Protein AF-A0A976A7B1-F1 (afdb_monomer)

pLDDT: mean 80.65, std 22.89, range [37.94, 98.81]

Nearest PDB structures (foldseek):
  6z89-assembly1_E-2  TM=5.938E-01  e=6.679E-02  Homo sapiens
  2r15-assembly1_B  TM=2.137E-01  e=7.324E+00  Homo sapiens

Organism: NCBI:txid164546

Solvent-accessible surface area (backbone atoms only — not comparable to full-atom values): 7568 Å² total; per-residue (Å²): 121,43,79,50,76,49,75,48,67,30,26,39,68,88,74,64,48,81,33,60,34,44,41,37,39,39,28,81,66,90,75,61,66,68,56,54,56,53,54,51,68,65,46,60,55,47,54,74,66,57,47,48,51,55,52,36,74,74,69,46,44,36,31,42,38,34,38,62,58,96,94,41,81,47,77,50,77,43,73,65,82,62,68,68,62,54,54,52,57,52,51,52,51,53,53,50,50,54,38,59,75,68,73,48,60,69,61,79,58,82,77,91,76,72,101,65,86,77,79,61,80,50,85,60,129

Foldseek 3Di:
DDKDWDWDWEAALVPRDIKIKIKIFDDPDDDDVVVVVVLRVVRYNDDQVVSVVSVCVVRPHWMWMWIADPNDIDIDIDPDPDPVVVVVVVVVVVVVVVCVVVVWDWDFDFDDDDDDGDTDTDTDD

Structure (mmCIF, N/CA/C/O backbone):
data_AF-A0A976A7B1-F1
#
_entry.id   AF-A0A976A7B1-F1
#
loop_
_atom_site.group_PDB
_atom_site.id
_atom_site.type_symbol
_atom_site.label_atom_id
_atom_site.label_alt_id
_atom_site.label_comp_id
_atom_site.label_asym_id
_atom_site.label_entity_id
_atom_site.label_seq_id
_atom_site.pdbx_PDB_ins_code
_atom_site.Cartn_x
_atom_site.Cartn_y
_atom_site.Cartn_z
_atom_site.occupancy
_atom_site.B_iso_or_equiv
_atom_site.auth_seq_id
_atom_site.auth_comp_id
_atom_site.auth_asym_id
_atom_site.auth_atom_id
_atom_site.pdbx_PDB_model_num
ATOM 1 N N . MET A 1 1 ? -4.028 -0.948 19.116 1.00 93.50 1 MET A N 1
ATOM 2 C CA . MET A 1 1 ? -3.803 -0.527 17.719 1.00 93.50 1 MET A CA 1
ATOM 3 C C . MET A 1 1 ? -2.442 -1.049 17.311 1.00 93.50 1 MET A C 1
ATOM 5 O O . MET A 1 1 ? -1.467 -0.686 17.955 1.00 93.50 1 MET A O 1
ATOM 9 N N . ASN A 1 2 ? -2.393 -1.906 16.301 1.00 98.25 2 ASN A N 1
ATOM 10 C CA . ASN A 1 2 ? -1.171 -2.441 15.712 1.00 98.25 2 ASN A CA 1
ATOM 11 C C . ASN A 1 2 ? -0.777 -1.575 14.516 1.00 98.25 2 ASN A C 1
ATOM 13 O O . ASN A 1 2 ? -1.655 -1.076 13.809 1.00 98.25 2 ASN A O 1
ATOM 17 N N . ILE A 1 3 ? 0.526 -1.395 14.298 1.00 98.62 3 ILE A N 1
ATOM 18 C CA . ILE A 1 3 ? 1.055 -0.628 13.169 1.00 98.62 3 ILE A CA 1
ATOM 19 C C . ILE A 1 3 ? 2.115 -1.467 12.466 1.00 98.62 3 ILE A C 1
ATOM 21 O O . ILE A 1 3 ? 3.132 -1.813 13.065 1.00 98.62 3 ILE A O 1
ATOM 25 N N . TYR A 1 4 ? 1.875 -1.759 11.195 1.00 98.75 4 TYR A N 1
ATOM 26 C CA . TYR A 1 4 ? 2.778 -2.513 10.335 1.00 98.75 4 TYR A CA 1
ATOM 27 C C . TYR A 1 4 ? 3.376 -1.577 9.293 1.00 98.75 4 TYR A C 1
ATOM 29 O O . TYR A 1 4 ? 2.651 -0.770 8.709 1.00 98.75 4 TYR A O 1
ATOM 37 N N . ARG A 1 5 ? 4.688 -1.682 9.063 1.00 98.69 5 ARG A N 1
ATOM 38 C CA . ARG A 1 5 ? 5.404 -0.901 8.049 1.00 98.69 5 ARG A CA 1
ATOM 39 C C . ARG A 1 5 ? 6.277 -1.808 7.207 1.00 98.69 5 ARG A C 1
ATOM 41 O O . ARG A 1 5 ? 7.037 -2.598 7.759 1.00 98.69 5 ARG A O 1
ATOM 48 N N . GLN A 1 6 ? 6.174 -1.669 5.893 1.00 98.19 6 GLN A N 1
ATOM 49 C CA . GLN A 1 6 ? 6.951 -2.452 4.940 1.00 98.19 6 GLN A CA 1
ATOM 50 C C . GLN A 1 6 ? 7.341 -1.576 3.754 1.00 98.19 6 GLN A C 1
ATOM 52 O O . GLN A 1 6 ? 6.514 -0.832 3.228 1.00 98.19 6 GLN A O 1
ATOM 57 N N . GLN A 1 7 ? 8.588 -1.711 3.307 1.00 98.44 7 GLN A N 1
ATOM 58 C CA . GLN A 1 7 ? 9.005 -1.224 1.997 1.00 98.44 7 GLN A CA 1
ATOM 59 C C . GLN A 1 7 ? 9.041 -2.376 1.002 1.00 98.44 7 GLN A C 1
ATOM 61 O O . GLN A 1 7 ? 9.504 -3.469 1.332 1.00 98.44 7 GLN A O 1
ATOM 66 N N . PHE A 1 8 ? 8.560 -2.149 -0.211 1.00 98.12 8 PHE A N 1
ATOM 67 C CA . PHE A 1 8 ? 8.618 -3.148 -1.273 1.00 98.12 8 PHE A CA 1
ATOM 68 C C . PHE A 1 8 ? 8.827 -2.483 -2.629 1.00 98.12 8 PHE A C 1
ATOM 70 O O . PHE A 1 8 ? 8.640 -1.277 -2.778 1.00 98.12 8 PHE A O 1
ATOM 77 N N . VAL A 1 9 ? 9.260 -3.281 -3.601 1.00 97.19 9 VAL A N 1
ATOM 78 C CA . VAL A 1 9 ? 9.476 -2.836 -4.977 1.00 97.19 9 VAL A CA 1
ATOM 79 C C . VAL A 1 9 ? 8.370 -3.410 -5.847 1.00 97.19 9 VAL A C 1
ATOM 81 O O . VAL A 1 9 ? 8.039 -4.588 -5.724 1.00 97.19 9 VAL A O 1
ATOM 84 N N . SER A 1 10 ? 7.835 -2.577 -6.729 1.00 96.69 10 SER A N 1
ATOM 85 C CA . SER A 1 10 ? 7.006 -2.987 -7.862 1.00 96.69 10 SER A CA 1
ATOM 86 C C . SER A 1 10 ? 7.530 -2.311 -9.133 1.00 96.69 10 SER A C 1
ATOM 88 O O . SER A 1 10 ? 8.418 -1.458 -9.051 1.00 96.69 10 SER A O 1
ATOM 90 N N . HIS A 1 11 ? 7.013 -2.681 -10.300 1.00 96.19 11 HIS A N 1
ATOM 91 C CA . HIS A 1 11 ? 7.352 -2.035 -11.564 1.00 96.19 11 HIS A CA 1
ATOM 92 C C . HIS A 1 11 ? 6.190 -1.168 -12.025 1.00 96.19 11 HIS A C 1
ATOM 94 O O . HIS A 1 11 ? 5.024 -1.536 -11.904 1.00 96.19 11 HIS A O 1
ATOM 100 N N . CYS A 1 12 ? 6.519 -0.016 -12.597 1.00 96.19 12 CYS A N 1
ATOM 101 C CA . CYS A 1 12 ? 5.540 0.804 -13.282 1.00 96.19 12 CYS A CA 1
ATOM 102 C C . CYS A 1 12 ? 4.994 0.049 -14.509 1.00 96.19 12 CYS A C 1
ATOM 104 O O . CYS A 1 12 ? 5.784 -0.256 -15.410 1.00 96.19 12 CYS A O 1
ATOM 106 N N . PRO A 1 13 ? 3.670 -0.158 -14.634 1.00 95.44 13 PRO A N 1
ATOM 107 C CA . PRO A 1 13 ? 3.086 -0.830 -15.799 1.00 95.44 13 PRO A CA 1
ATOM 108 C C . PRO A 1 13 ? 3.389 -0.121 -17.129 1.00 95.44 13 PRO A C 1
ATOM 110 O O . PRO A 1 13 ? 3.412 -0.744 -18.185 1.00 95.44 13 PRO A O 1
ATOM 113 N N . ASN A 1 14 ? 3.628 1.195 -17.090 1.00 96.06 14 ASN A N 1
ATOM 114 C CA . ASN A 1 14 ? 3.814 2.013 -18.288 1.00 96.06 14 ASN A CA 1
ATOM 115 C C . ASN A 1 14 ? 5.241 1.965 -18.861 1.00 96.06 14 ASN A C 1
ATOM 117 O O . ASN A 1 14 ? 5.434 2.216 -20.047 1.00 96.06 14 ASN A O 1
ATOM 121 N N . ASN A 1 15 ? 6.262 1.710 -18.037 1.00 95.19 15 ASN A N 1
ATOM 122 C CA . ASN A 1 15 ? 7.660 1.781 -18.487 1.00 95.19 15 ASN A CA 1
ATOM 123 C C . ASN A 1 15 ? 8.602 0.736 -17.869 1.00 95.19 15 ASN A C 1
ATOM 125 O O . ASN A 1 15 ? 9.794 0.751 -18.172 1.00 95.19 15 ASN A O 1
ATOM 129 N N . GLY A 1 16 ? 8.100 -0.140 -16.997 1.00 94.56 16 GLY A N 1
ATOM 130 C CA . GLY A 1 16 ? 8.872 -1.203 -16.354 1.00 94.56 16 GLY A CA 1
ATOM 131 C C . GLY A 1 16 ? 9.902 -0.733 -15.322 1.00 94.56 16 GLY A C 1
ATOM 132 O O . GLY A 1 16 ? 10.634 -1.558 -14.783 1.00 94.56 16 GLY A O 1
ATOM 133 N N . LEU A 1 17 ? 9.997 0.567 -15.021 1.00 96.06 17 LEU A N 1
ATOM 134 C CA . LEU A 1 17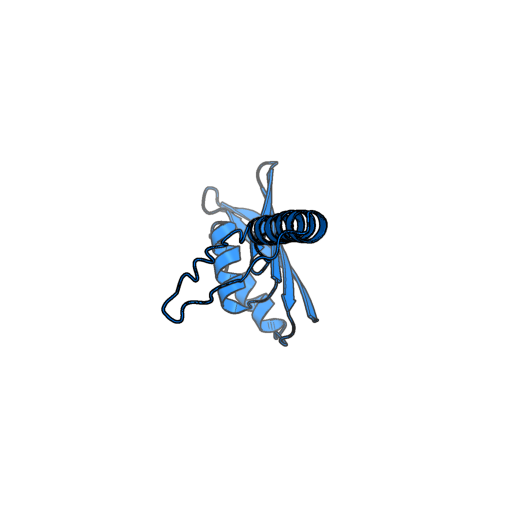 ? 10.931 1.065 -14.012 1.00 96.06 17 LEU A CA 1
ATOM 135 C C . LEU A 1 17 ? 10.487 0.655 -12.610 1.00 96.06 17 LEU A C 1
ATOM 137 O O . LEU A 1 17 ? 9.296 0.654 -12.296 1.00 96.06 17 LEU A O 1
ATOM 141 N N . HIS A 1 18 ? 11.462 0.382 -11.746 1.00 96.44 18 HIS A N 1
ATOM 142 C CA . HIS A 1 18 ? 11.204 0.085 -10.342 1.00 96.44 18 HIS A CA 1
ATOM 143 C C . HIS A 1 18 ? 10.623 1.302 -9.618 1.00 96.44 18 HIS A C 1
ATOM 145 O O . HIS A 1 18 ? 11.118 2.424 -9.745 1.00 96.44 18 HIS A O 1
ATOM 151 N N . ILE A 1 19 ? 9.618 1.046 -8.790 1.00 97.62 19 ILE A N 1
ATOM 152 C CA . ILE A 1 19 ? 9.034 1.991 -7.848 1.00 97.62 19 ILE A CA 1
ATOM 153 C C . ILE A 1 19 ? 9.204 1.402 -6.450 1.00 97.62 19 ILE A C 1
ATOM 155 O O . ILE A 1 19 ? 8.811 0.263 -6.190 1.00 97.62 19 ILE A O 1
ATOM 159 N N . ILE A 1 20 ? 9.797 2.183 -5.547 1.00 98.00 20 ILE A N 1
ATOM 160 C CA . ILE A 1 20 ? 9.901 1.826 -4.131 1.00 98.00 20 ILE A CA 1
ATOM 161 C C . ILE A 1 20 ? 8.665 2.367 -3.422 1.00 98.00 20 ILE A C 1
ATOM 163 O O . ILE A 1 20 ? 8.441 3.578 -3.373 1.00 98.00 20 ILE A O 1
ATOM 167 N N . TYR A 1 21 ? 7.888 1.457 -2.853 1.00 98.62 21 TYR A N 1
ATOM 168 C CA . TYR A 1 21 ? 6.701 1.766 -2.077 1.00 98.62 21 TYR A CA 1
ATOM 169 C C . TYR A 1 21 ? 6.991 1.713 -0.580 1.00 98.62 21 TYR A C 1
ATOM 171 O O . TYR A 1 21 ? 7.750 0.867 -0.107 1.00 98.62 21 TYR A O 1
ATOM 179 N N . SER A 1 22 ? 6.329 2.589 0.173 1.00 98.75 22 SER A N 1
ATOM 180 C CA . SER A 1 22 ? 6.231 2.538 1.631 1.00 98.75 22 SER A CA 1
ATOM 181 C C . SER A 1 22 ? 4.774 2.305 2.019 1.00 98.75 22 SER A C 1
ATOM 183 O O . SER A 1 22 ? 3.915 3.152 1.763 1.00 98.75 22 SER A O 1
ATOM 185 N N . LEU A 1 23 ? 4.502 1.144 2.610 1.00 98.81 23 LEU A N 1
ATOM 186 C CA . LEU A 1 23 ? 3.191 0.737 3.102 1.00 98.81 23 LEU A CA 1
ATOM 187 C C . LEU A 1 23 ? 3.134 0.904 4.618 1.00 98.81 23 LEU A C 1
ATOM 189 O O . LEU A 1 23 ? 3.990 0.387 5.337 1.00 98.81 23 LEU A O 1
ATOM 193 N N . GLU A 1 24 ? 2.083 1.558 5.100 1.00 98.81 24 GLU A N 1
ATOM 194 C CA . GLU A 1 24 ? 1.696 1.567 6.506 1.00 98.81 24 GLU A CA 1
ATOM 195 C C . GLU A 1 24 ? 0.261 1.057 6.655 1.00 98.81 24 GLU A C 1
ATOM 197 O O . GLU A 1 24 ? -0.646 1.552 5.987 1.00 98.81 24 GLU A O 1
ATOM 202 N N . ILE A 1 25 ? 0.051 0.097 7.558 1.00 98.75 25 ILE A N 1
ATOM 203 C CA . ILE A 1 25 ? -1.276 -0.412 7.925 1.00 98.75 25 ILE A CA 1
ATOM 204 C C . ILE A 1 25 ? -1.463 -0.236 9.428 1.00 98.75 25 ILE A C 1
ATOM 206 O O . ILE A 1 25 ? -0.662 -0.729 10.224 1.00 98.75 25 ILE A O 1
ATOM 210 N N . GLN A 1 26 ? -2.545 0.432 9.818 1.00 98.56 26 GLN A N 1
ATOM 211 C CA . GLN A 1 26 ? -2.973 0.570 11.204 1.00 98.56 26 GLN A CA 1
ATOM 212 C C . GLN A 1 26 ? -4.299 -0.162 11.411 1.00 98.56 26 GLN A C 1
ATOM 214 O O . GLN A 1 26 ? -5.307 0.162 10.781 1.00 98.56 26 GLN A O 1
ATOM 219 N N . THR A 1 27 ? -4.321 -1.140 12.310 1.00 98.06 27 THR A N 1
ATOM 220 C CA . THR A 1 27 ? -5.516 -1.958 12.561 1.00 98.06 27 THR A CA 1
ATOM 221 C C . THR A 1 27 ? -5.567 -2.469 14.001 1.00 98.06 27 THR A C 1
ATOM 223 O O . THR A 1 27 ? -4.555 -2.530 14.696 1.00 98.06 27 THR A O 1
ATOM 226 N N . VAL A 1 28 ? -6.756 -2.827 14.486 1.00 97.56 28 VAL A N 1
ATOM 227 C CA . VAL A 1 28 ? -6.919 -3.543 15.766 1.00 97.56 28 VAL A CA 1
ATOM 228 C C . VAL A 1 28 ? -6.737 -5.054 15.612 1.00 97.56 28 VAL A C 1
ATOM 230 O O . VAL A 1 28 ? -6.457 -5.730 16.597 1.00 97.56 28 VAL A O 1
ATOM 233 N N . ALA A 1 29 ? -6.869 -5.573 14.389 1.00 97.50 29 ALA A N 1
ATOM 234 C CA . ALA A 1 29 ? -6.644 -6.977 14.089 1.00 97.50 29 ALA A CA 1
ATOM 235 C C . ALA A 1 29 ? -5.146 -7.313 14.103 1.00 97.50 29 ALA A C 1
ATOM 237 O O . ALA A 1 29 ? -4.286 -6.457 13.873 1.00 97.50 29 ALA A O 1
ATOM 238 N N . VAL A 1 30 ? -4.830 -8.577 14.366 1.00 98.31 30 VAL A N 1
ATOM 239 C CA . VAL A 1 30 ? -3.479 -9.104 14.167 1.00 98.31 30 VAL A CA 1
ATOM 240 C C . VAL A 1 30 ? -3.350 -9.535 12.710 1.00 98.31 30 VAL A C 1
ATOM 242 O O . VAL A 1 30 ? -4.167 -10.308 12.218 1.00 98.31 30 VAL A O 1
ATOM 245 N N . ILE A 1 31 ? -2.317 -9.042 12.032 1.00 98.25 31 ILE A N 1
ATOM 246 C CA . ILE A 1 31 ? -1.916 -9.484 10.696 1.00 98.25 31 ILE A CA 1
ATOM 247 C C . ILE A 1 31 ? -0.577 -10.214 10.831 1.00 98.25 31 ILE A C 1
ATOM 249 O O . ILE A 1 31 ? 0.352 -9.700 11.457 1.00 98.25 31 ILE A O 1
ATOM 253 N N . HIS A 1 32 ? -0.474 -11.405 10.241 1.00 98.12 32 HIS A N 1
ATOM 254 C CA . HIS A 1 32 ? 0.797 -12.121 10.133 1.00 98.12 32 HIS A CA 1
ATOM 255 C C . HIS A 1 32 ? 1.741 -11.367 9.195 1.00 98.12 32 HIS A C 1
ATOM 257 O O . HIS A 1 32 ? 1.373 -11.038 8.064 1.00 98.12 32 HIS A O 1
ATOM 263 N N . VAL A 1 33 ? 2.963 -11.092 9.652 1.00 97.88 33 VAL A N 1
ATOM 264 C CA . VAL A 1 33 ? 3.938 -10.304 8.881 1.00 97.88 33 VAL A CA 1
ATOM 265 C C . VAL A 1 33 ? 4.295 -10.992 7.564 1.00 97.88 33 VAL A C 1
ATOM 267 O O . VAL A 1 33 ? 4.456 -10.334 6.538 1.00 97.88 33 VAL A O 1
ATOM 270 N N . GLU A 1 34 ? 4.300 -12.323 7.552 1.00 98.44 34 GLU A N 1
ATOM 271 C CA . GLU A 1 34 ? 4.534 -13.156 6.376 1.00 98.44 34 GLU A CA 1
ATOM 272 C C . GLU A 1 34 ? 3.458 -12.939 5.306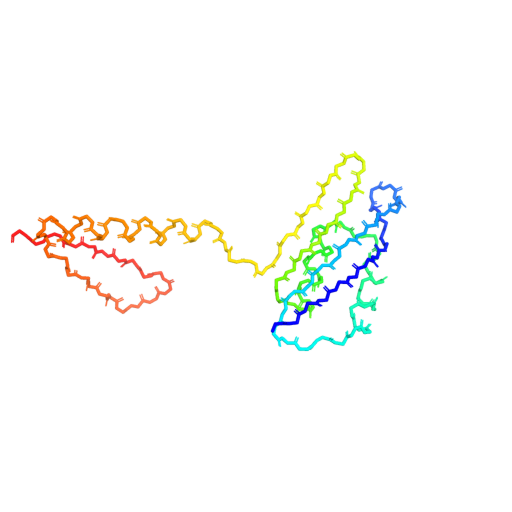 1.00 98.44 34 GLU A C 1
ATOM 274 O O . GLU A 1 34 ? 3.765 -12.960 4.113 1.00 98.44 34 GLU A O 1
ATOM 279 N N . HIS A 1 35 ? 2.208 -12.675 5.706 1.00 98.44 35 HIS A N 1
ATOM 280 C CA . HIS A 1 35 ? 1.130 -12.372 4.765 1.00 98.44 35 HIS A CA 1
ATOM 281 C C . HIS A 1 35 ? 1.331 -11.001 4.111 1.00 98.44 35 HIS A C 1
ATOM 283 O O . HIS A 1 35 ? 1.113 -10.878 2.909 1.00 98.44 35 HIS A O 1
ATOM 289 N N . ILE A 1 36 ? 1.803 -9.996 4.858 1.00 98.31 36 ILE A N 1
ATOM 290 C CA . ILE A 1 36 ? 2.120 -8.661 4.314 1.00 98.31 36 ILE A CA 1
ATOM 291 C C . ILE A 1 36 ? 3.271 -8.764 3.311 1.00 98.31 36 ILE A C 1
ATOM 293 O O . ILE A 1 36 ? 3.175 -8.262 2.189 1.00 98.31 36 ILE A O 1
ATOM 297 N N . VAL A 1 37 ? 4.345 -9.465 3.682 1.00 98.25 37 VAL A N 1
ATOM 298 C CA . VAL A 1 37 ? 5.506 -9.678 2.805 1.00 98.25 37 VAL A CA 1
ATOM 299 C C . VAL A 1 37 ? 5.105 -10.447 1.546 1.00 98.25 37 VAL A C 1
ATOM 301 O O . VAL A 1 37 ? 5.516 -10.089 0.446 1.00 98.25 37 VAL A O 1
ATOM 304 N N . THR A 1 38 ? 4.278 -11.484 1.682 1.00 98.19 38 THR A N 1
ATOM 305 C CA . THR A 1 38 ? 3.811 -12.269 0.533 1.00 98.19 38 THR A CA 1
ATOM 306 C C . THR A 1 38 ? 2.910 -11.440 -0.375 1.00 98.19 38 THR A C 1
ATOM 308 O O . THR A 1 38 ? 3.133 -11.414 -1.579 1.00 98.19 38 THR A O 1
ATOM 311 N N . ALA A 1 39 ? 1.930 -10.723 0.179 1.00 97.88 39 ALA A N 1
ATOM 312 C CA . ALA A 1 39 ? 1.014 -9.904 -0.609 1.00 97.88 39 ALA A CA 1
ATOM 313 C C . ALA A 1 39 ? 1.750 -8.799 -1.372 1.00 97.88 39 ALA A C 1
ATOM 315 O O . ALA A 1 39 ? 1.545 -8.661 -2.569 1.00 97.88 39 ALA A O 1
ATOM 316 N N . THR A 1 40 ? 2.658 -8.070 -0.721 1.00 97.75 40 THR A N 1
ATOM 317 C CA . THR A 1 40 ? 3.418 -6.987 -1.372 1.00 97.75 40 THR A CA 1
ATOM 318 C C . THR A 1 40 ? 4.331 -7.482 -2.498 1.00 97.75 40 THR A C 1
ATOM 320 O O . THR A 1 40 ? 4.495 -6.785 -3.491 1.00 97.75 40 THR A O 1
ATOM 323 N N . ARG A 1 41 ? 4.862 -8.710 -2.410 1.00 96.00 41 ARG A N 1
ATOM 324 C CA . ARG A 1 41 ? 5.617 -9.350 -3.507 1.00 96.00 41 ARG A CA 1
ATOM 325 C C . ARG A 1 41 ? 4.760 -9.740 -4.710 1.00 96.00 41 ARG A C 1
ATOM 327 O O . ARG A 1 41 ? 5.304 -9.895 -5.797 1.00 96.00 41 ARG A O 1
ATOM 334 N N . LEU A 1 42 ? 3.456 -9.936 -4.516 1.00 96.00 42 LEU A N 1
ATOM 335 C CA . LEU A 1 42 ? 2.522 -10.268 -5.594 1.00 96.00 42 LEU A CA 1
ATOM 336 C C . LEU A 1 42 ? 2.042 -9.031 -6.359 1.00 96.00 42 LEU A C 1
ATOM 338 O O . LEU A 1 42 ? 1.446 -9.184 -7.417 1.00 96.00 42 LEU A O 1
ATOM 342 N N . MET A 1 43 ? 2.312 -7.826 -5.851 1.00 94.50 43 MET A N 1
ATOM 343 C CA . MET A 1 43 ? 1.942 -6.559 -6.487 1.00 94.50 43 MET A CA 1
ATOM 344 C C . MET A 1 43 ? 2.909 -6.213 -7.626 1.00 94.50 43 MET A C 1
ATOM 346 O O . MET A 1 43 ? 3.496 -5.133 -7.634 1.00 94.50 43 MET A O 1
ATOM 350 N N . ALA A 1 44 ? 3.150 -7.146 -8.545 1.00 87.12 44 ALA A N 1
ATOM 351 C CA . ALA A 1 44 ? 3.954 -6.902 -9.734 1.00 87.12 44 ALA A CA 1
ATOM 352 C C . ALA A 1 44 ? 3.088 -6.225 -10.804 1.00 87.12 44 ALA A C 1
ATOM 354 O O . ALA A 1 44 ? 1.977 -6.673 -11.062 1.00 87.12 44 ALA A O 1
ATOM 355 N N . ASP A 1 45 ? 3.619 -5.172 -11.421 1.00 90.50 45 ASP A N 1
ATOM 356 C CA . ASP A 1 45 ? 3.063 -4.543 -12.624 1.00 90.50 45 ASP A CA 1
ATOM 357 C C . ASP A 1 45 ? 1.620 -4.011 -12.479 1.00 90.50 45 ASP A C 1
ATOM 359 O O . ASP A 1 45 ? 0.825 -4.087 -13.415 1.00 90.50 45 ASP A O 1
ATOM 363 N N . SER A 1 46 ? 1.296 -3.404 -11.332 1.00 94.25 46 SER A N 1
ATOM 364 C CA . SER A 1 46 ? -0.001 -2.753 -11.068 1.00 94.25 46 SER A CA 1
ATOM 365 C C . SER A 1 46 ? 0.144 -1.239 -10.872 1.00 94.25 46 SER A C 1
ATOM 367 O O . SER A 1 46 ? 1.198 -0.753 -10.452 1.00 94.25 46 SER A O 1
ATOM 369 N N . PHE A 1 47 ? -0.915 -0.470 -11.152 1.00 96.75 47 PHE A N 1
ATOM 370 C CA . PHE A 1 47 ? -0.927 0.963 -10.841 1.00 96.75 47 PHE A CA 1
ATOM 371 C C . PHE A 1 47 ? -0.964 1.206 -9.326 1.00 96.75 47 PHE A C 1
ATOM 373 O O . PHE A 1 47 ? -1.397 0.355 -8.550 1.00 96.75 47 PHE A O 1
ATOM 380 N N . HIS A 1 48 ? -0.499 2.381 -8.890 1.00 97.69 48 HIS A N 1
ATOM 381 C CA . HIS A 1 48 ? -0.378 2.727 -7.470 1.00 97.69 48 HIS A CA 1
ATOM 382 C C . HIS A 1 48 ? -1.708 2.556 -6.716 1.00 97.69 48 HIS A C 1
ATOM 384 O O . HIS A 1 48 ? -1.736 2.010 -5.613 1.00 97.69 48 HIS A O 1
ATOM 390 N N . GLU A 1 49 ? -2.800 3.034 -7.302 1.00 97.94 49 GLU A N 1
ATOM 391 C CA . GLU A 1 49 ? -4.137 3.013 -6.723 1.00 97.94 49 GLU A CA 1
ATOM 392 C C . GLU A 1 49 ? -4.694 1.589 -6.648 1.00 97.94 49 GLU A C 1
ATOM 394 O O . GLU A 1 49 ? -5.244 1.220 -5.611 1.00 97.94 49 GLU A O 1
ATOM 399 N N . ASP A 1 50 ? -4.455 0.768 -7.676 1.00 98.12 50 ASP A N 1
ATOM 400 C CA . ASP A 1 50 ? -4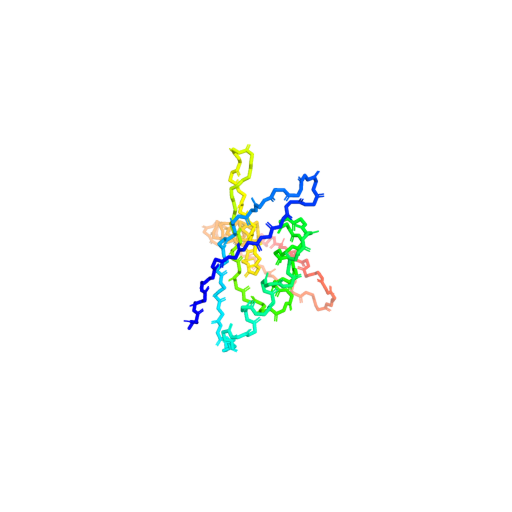.861 -0.642 -7.701 1.00 98.12 50 ASP A CA 1
ATOM 401 C C . ASP A 1 50 ? -4.131 -1.446 -6.617 1.00 98.12 50 ASP A C 1
ATOM 403 O O . ASP A 1 50 ? -4.742 -2.233 -5.894 1.00 98.12 50 ASP A O 1
ATOM 407 N N . ILE A 1 51 ? -2.826 -1.197 -6.438 1.00 98.31 51 ILE A N 1
ATOM 408 C CA . ILE A 1 51 ? -2.038 -1.793 -5.349 1.00 98.31 51 ILE A CA 1
ATOM 409 C C . ILE A 1 51 ? -2.642 -1.409 -3.993 1.00 98.31 51 ILE A C 1
ATOM 411 O O . ILE A 1 51 ? -2.775 -2.252 -3.103 1.00 98.31 51 ILE A O 1
ATOM 415 N N . ALA A 1 52 ? -3.011 -0.138 -3.813 1.00 98.44 52 ALA A N 1
ATOM 416 C CA . ALA A 1 52 ? -3.635 0.316 -2.578 1.00 98.44 52 ALA A CA 1
ATOM 417 C C . ALA A 1 52 ? -5.005 -0.346 -2.348 1.00 98.44 52 ALA A C 1
ATOM 419 O O . ALA A 1 52 ? -5.289 -0.747 -1.217 1.00 98.44 52 ALA A O 1
ATOM 420 N N . ASP A 1 53 ? -5.835 -0.483 -3.379 1.00 98.50 53 ASP A N 1
ATOM 421 C CA . ASP A 1 53 ? -7.148 -1.127 -3.281 1.00 98.50 53 ASP A CA 1
ATOM 422 C C . ASP A 1 53 ? -7.024 -2.607 -2.925 1.00 98.50 53 ASP A C 1
ATOM 424 O O . ASP A 1 53 ? -7.688 -3.083 -2.002 1.00 98.50 53 ASP A O 1
ATOM 428 N N . GLU A 1 54 ? -6.117 -3.325 -3.582 1.00 98.31 54 GLU A N 1
ATOM 429 C CA . GLU A 1 54 ? -5.910 -4.748 -3.346 1.00 98.31 54 GLU A CA 1
ATOM 430 C C . GLU A 1 54 ? -5.350 -5.032 -1.945 1.00 98.31 54 GLU A C 1
ATOM 432 O O . GLU A 1 54 ? -5.853 -5.905 -1.227 1.00 98.31 54 GLU A O 1
ATOM 437 N N . LEU A 1 55 ? -4.334 -4.282 -1.512 1.00 98.44 55 LEU A N 1
ATOM 438 C CA . LEU A 1 55 ? -3.770 -4.434 -0.170 1.00 98.44 55 LEU A CA 1
ATOM 439 C C . LEU A 1 55 ? -4.792 -4.060 0.913 1.00 98.44 55 LEU A C 1
ATOM 441 O O . LEU A 1 55 ? -4.890 -4.754 1.930 1.00 98.44 55 LEU A O 1
ATOM 445 N N . HIS A 1 56 ? -5.609 -3.029 0.682 1.00 98.50 56 HIS A N 1
ATOM 446 C CA . HIS A 1 56 ? -6.667 -2.658 1.616 1.00 98.50 56 HIS A CA 1
ATOM 447 C C . HIS A 1 56 ? -7.772 -3.712 1.681 1.00 98.50 56 HI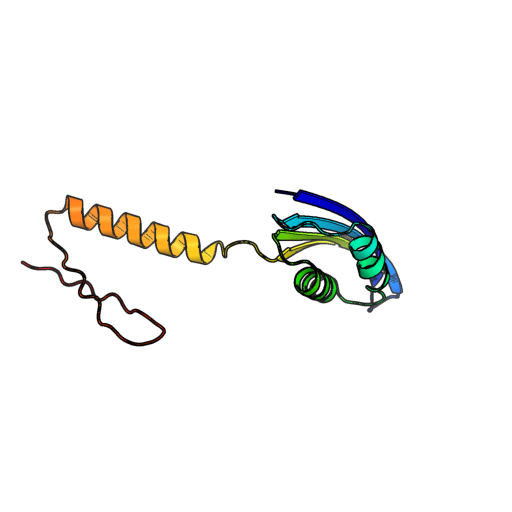S A C 1
ATOM 449 O O . HIS A 1 56 ? -8.205 -4.061 2.777 1.00 98.50 56 HIS A O 1
ATOM 455 N N . ALA A 1 57 ? -8.197 -4.266 0.545 1.00 98.12 57 ALA A N 1
ATOM 456 C CA . ALA A 1 57 ? -9.187 -5.339 0.515 1.00 98.12 57 ALA A CA 1
ATOM 457 C C . ALA A 1 57 ? -8.715 -6.574 1.302 1.00 98.12 57 ALA A C 1
ATOM 459 O O . ALA A 1 57 ? -9.516 -7.239 1.958 1.00 98.12 57 ALA A O 1
ATOM 460 N N . ARG A 1 58 ? -7.406 -6.862 1.281 1.00 98.06 58 ARG A N 1
ATOM 461 C CA . ARG A 1 58 ? -6.802 -7.993 2.002 1.00 98.06 58 ARG A CA 1
ATOM 462 C C . ARG A 1 58 ? -6.635 -7.747 3.504 1.00 98.06 58 ARG A C 1
ATOM 464 O O . ARG A 1 58 ? -6.848 -8.666 4.291 1.00 98.06 58 ARG A O 1
ATOM 471 N N . PHE A 1 59 ? -6.212 -6.548 3.909 1.00 97.94 59 PHE A N 1
ATOM 472 C CA . PHE A 1 59 ? -5.774 -6.282 5.290 1.00 97.94 59 PHE A CA 1
ATOM 473 C C . PHE A 1 59 ? -6.679 -5.332 6.084 1.00 97.94 59 PHE A C 1
ATOM 475 O O . PHE A 1 59 ? -6.590 -5.278 7.315 1.00 97.94 59 PHE A O 1
ATOM 482 N N . GLY A 1 60 ? -7.560 -4.600 5.406 1.00 96.94 60 GLY A N 1
ATOM 483 C CA . GLY A 1 60 ? -8.445 -3.603 5.995 1.00 96.94 60 GLY A CA 1
ATOM 484 C C . GLY A 1 60 ? -7.685 -2.492 6.725 1.00 96.94 60 GLY A C 1
ATOM 485 O O . GLY A 1 60 ? -6.579 -2.102 6.349 1.00 96.94 60 GLY A O 1
ATOM 486 N N . GLY A 1 61 ? -8.298 -1.975 7.793 1.00 97.00 61 GLY A N 1
ATOM 487 C CA . GLY A 1 61 ? -7.703 -0.942 8.643 1.00 97.00 61 GLY A CA 1
ATOM 488 C C . GLY A 1 61 ? -7.487 0.399 7.937 1.00 97.00 61 GLY A C 1
ATOM 489 O O . GLY A 1 61 ? -7.995 0.644 6.847 1.00 97.00 61 GLY A O 1
ATOM 490 N N . ARG A 1 62 ? -6.725 1.288 8.578 1.00 98.31 62 ARG A N 1
ATOM 491 C CA . ARG A 1 62 ? -6.249 2.522 7.945 1.00 98.31 62 ARG A CA 1
ATOM 492 C C . ARG A 1 62 ? -4.950 2.225 7.222 1.00 98.31 62 ARG A C 1
ATOM 494 O O . ARG A 1 62 ? -3.973 1.848 7.867 1.00 98.31 62 ARG A O 1
ATOM 501 N N . GLN A 1 63 ? -4.945 2.412 5.913 1.00 98.56 63 GLN A N 1
ATOM 502 C CA . GLN A 1 63 ? -3.796 2.129 5.066 1.00 98.56 63 GLN A CA 1
ATOM 503 C C . GLN A 1 63 ? -3.293 3.403 4.401 1.00 98.56 63 GLN A C 1
ATOM 505 O O . GLN A 1 63 ? -4.079 4.127 3.789 1.00 98.56 63 GLN A O 1
ATOM 510 N N . ILE A 1 64 ? -1.981 3.618 4.447 1.00 98.75 64 ILE A N 1
ATOM 511 C CA . ILE A 1 64 ? -1.304 4.632 3.641 1.00 98.75 64 ILE A CA 1
ATOM 512 C C . ILE A 1 64 ? -0.256 3.949 2.768 1.00 98.75 64 ILE A C 1
ATOM 514 O O . ILE A 1 64 ? 0.619 3.253 3.284 1.00 98.75 64 ILE A O 1
ATOM 518 N N . LEU A 1 65 ? -0.336 4.177 1.460 1.00 98.75 65 LEU A N 1
ATOM 519 C CA . LEU A 1 65 ? 0.656 3.743 0.485 1.00 98.75 65 LEU A CA 1
ATOM 520 C C . LEU A 1 65 ? 1.331 4.975 -0.119 1.00 98.75 65 LEU A C 1
ATOM 522 O O . LEU A 1 65 ? 0.649 5.894 -0.566 1.00 98.75 65 LEU A O 1
ATOM 526 N N . ARG A 1 66 ? 2.666 5.004 -0.111 1.00 98.81 66 ARG A N 1
ATOM 527 C CA . ARG A 1 66 ? 3.470 6.109 -0.651 1.00 98.81 66 ARG A CA 1
ATOM 528 C C . ARG A 1 66 ? 4.483 5.618 -1.662 1.00 98.81 66 ARG A C 1
ATOM 530 O O . ARG A 1 66 ? 5.069 4.558 -1.458 1.00 98.81 66 ARG A O 1
ATOM 537 N N . ALA A 1 67 ? 4.734 6.424 -2.683 1.00 98.38 67 ALA A N 1
ATOM 538 C CA . ALA A 1 67 ? 5.809 6.216 -3.642 1.00 98.38 67 ALA A CA 1
ATOM 539 C C . ALA A 1 67 ? 6.291 7.552 -4.218 1.00 98.38 67 ALA A C 1
ATOM 541 O O . ALA A 1 67 ? 5.565 8.542 -4.181 1.00 98.38 67 ALA A O 1
ATOM 542 N N . HIS A 1 68 ? 7.492 7.542 -4.792 1.00 98.06 68 HIS A N 1
ATOM 543 C CA . HIS A 1 68 ? 8.011 8.625 -5.621 1.00 98.06 68 HIS A CA 1
ATOM 544 C C . HIS A 1 68 ? 8.299 8.081 -7.023 1.00 98.06 68 HIS A C 1
ATOM 546 O O . HIS A 1 68 ? 9.037 7.102 -7.166 1.00 98.06 68 HIS A O 1
ATOM 552 N N . HIS A 1 69 ? 7.724 8.689 -8.058 1.00 97.00 69 HIS A N 1
ATOM 553 C CA . HIS A 1 69 ? 7.904 8.251 -9.441 1.00 97.00 69 HIS A CA 1
ATOM 554 C C . HIS A 1 69 ? 7.884 9.449 -10.399 1.00 97.00 69 HIS A C 1
ATOM 556 O O . HIS A 1 69 ? 6.997 10.290 -10.318 1.00 97.00 69 HIS A O 1
ATOM 562 N N . HIS A 1 70 ? 8.875 9.546 -11.296 1.00 95.38 70 HIS A N 1
ATOM 563 C CA . HIS A 1 70 ? 9.040 10.661 -12.253 1.00 95.38 70 HIS A CA 1
ATOM 564 C C . HIS A 1 70 ? 9.005 12.067 -11.639 1.00 95.38 70 HIS A C 1
ATOM 566 O O . HIS A 1 70 ? 8.459 12.996 -12.228 1.00 95.38 70 HIS A O 1
ATOM 572 N N . GLY A 1 71 ? 9.588 12.242 -10.451 1.00 97.06 71 GLY A N 1
ATOM 573 C CA . GLY A 1 71 ? 9.589 13.539 -9.771 1.00 97.06 71 GLY A CA 1
ATOM 574 C C . GLY A 1 71 ? 8.276 13.873 -9.059 1.00 97.06 71 GLY A C 1
ATOM 575 O O . GLY A 1 71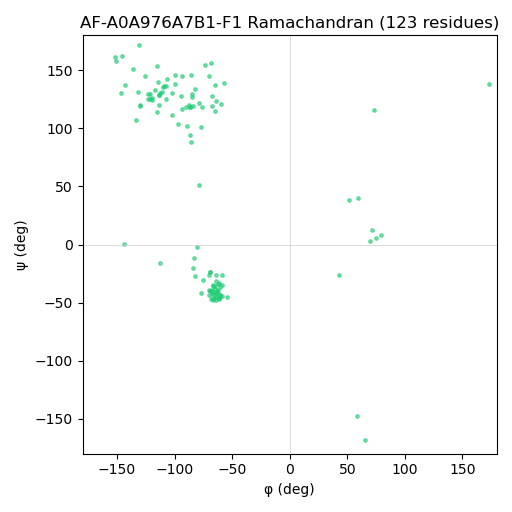 ? 8.130 14.994 -8.579 1.00 97.06 71 GLY A O 1
ATOM 576 N N . VAL A 1 72 ? 7.336 12.926 -8.976 1.00 98.06 72 VAL A N 1
ATOM 577 C CA . VAL A 1 72 ? 6.038 13.098 -8.316 1.00 98.06 72 VAL A CA 1
ATOM 578 C C . VAL A 1 72 ? 5.950 12.197 -7.091 1.00 98.06 72 VAL A C 1
ATOM 580 O O . VAL A 1 72 ? 6.173 10.988 -7.179 1.00 98.06 72 VAL A O 1
ATOM 583 N N . ASP A 1 73 ? 5.583 12.791 -5.957 1.00 98.38 73 ASP A N 1
ATOM 584 C CA . ASP A 1 73 ? 5.192 12.064 -4.753 1.00 98.38 73 ASP A CA 1
ATOM 585 C C . ASP A 1 73 ? 3.713 11.688 -4.831 1.00 98.38 73 ASP A C 1
ATOM 587 O O . ASP A 1 73 ? 2.854 12.531 -5.093 1.00 98.38 73 ASP A O 1
ATOM 591 N N . ILE A 1 74 ? 3.415 10.416 -4.588 1.00 98.12 74 ILE A N 1
ATOM 592 C CA . ILE A 1 74 ? 2.060 9.872 -4.642 1.00 98.12 74 ILE A CA 1
ATOM 593 C C . ILE A 1 74 ? 1.739 9.272 -3.279 1.00 98.12 74 ILE A C 1
ATOM 595 O O . ILE A 1 74 ? 2.505 8.458 -2.755 1.00 98.12 74 ILE A O 1
ATOM 599 N N . GLU A 1 75 ? 0.594 9.652 -2.715 1.00 98.50 75 GLU A N 1
ATOM 600 C CA . GLU A 1 75 ? 0.065 9.089 -1.477 1.00 98.50 75 GLU A CA 1
ATOM 601 C C . GLU A 1 75 ? -1.398 8.688 -1.661 1.00 98.50 75 GLU A C 1
ATOM 603 O O . GLU A 1 75 ? -2.256 9.533 -1.907 1.00 98.50 75 GLU A O 1
ATOM 608 N N . THR A 1 76 ? -1.686 7.403 -1.465 1.00 98.06 76 THR A N 1
ATOM 609 C CA . THR A 1 76 ? -3.049 6.871 -1.481 1.00 98.06 76 THR A CA 1
ATOM 610 C C . THR A 1 76 ? -3.451 6.392 -0.093 1.00 98.06 76 THR A C 1
ATOM 612 O O . THR A 1 76 ? -2.728 5.640 0.566 1.00 98.06 76 THR A O 1
ATOM 615 N N . ARG A 1 77 ? -4.631 6.830 0.361 1.00 98.06 77 ARG A N 1
ATOM 616 C CA . ARG A 1 77 ? -5.200 6.512 1.677 1.00 98.06 77 ARG A CA 1
ATOM 617 C C . ARG A 1 77 ? -6.470 5.672 1.543 1.00 98.06 77 ARG A C 1
ATOM 619 O O . ARG A 1 77 ? -7.302 5.948 0.679 1.00 98.06 77 ARG A O 1
ATOM 626 N N . ARG A 1 78 ? -6.640 4.674 2.418 1.00 97.56 78 ARG A N 1
ATOM 627 C CA . ARG A 1 78 ? -7.862 3.852 2.546 1.00 97.56 78 ARG A CA 1
ATOM 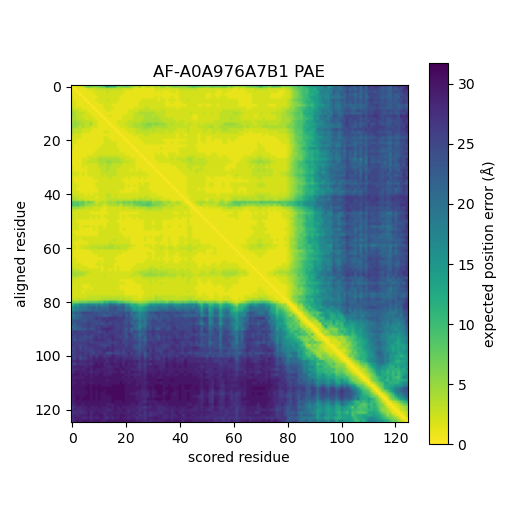628 C C . ARG A 1 78 ? -8.251 3.637 4.006 1.00 97.56 78 ARG A C 1
ATOM 630 O O . ARG A 1 78 ? -7.388 3.637 4.883 1.00 97.56 78 ARG A O 1
ATOM 637 N N . GLY A 1 79 ? -9.549 3.470 4.262 1.00 95.50 79 GLY A N 1
ATOM 638 C CA . GLY A 1 79 ? -10.096 3.236 5.605 1.00 95.50 79 GLY A CA 1
ATOM 639 C C . GLY A 1 79 ? -10.064 4.447 6.546 1.00 95.50 79 GLY A C 1
ATOM 640 O O . GLY A 1 79 ? -10.258 4.288 7.750 1.00 95.50 79 GLY A O 1
ATOM 641 N N . PHE A 1 80 ? -9.806 5.650 6.025 1.00 92.81 80 PHE A N 1
ATOM 642 C CA . PHE A 1 80 ? -9.936 6.895 6.782 1.00 92.81 80 PHE A CA 1
ATOM 643 C C . PHE A 1 80 ? -11.384 7.390 6.705 1.00 92.81 80 PHE A C 1
ATOM 645 O O . PHE A 1 80 ? -12.023 7.188 5.672 1.00 92.81 80 PHE A O 1
ATOM 652 N N . PRO A 1 81 ? -11.912 8.015 7.773 1.00 83.00 81 PRO A N 1
ATOM 653 C CA . PRO A 1 81 ? -13.188 8.706 7.676 1.00 83.00 81 PRO A CA 1
ATOM 654 C C . PRO A 1 81 ? -13.096 9.764 6.578 1.00 83.00 81 PRO A C 1
ATOM 656 O O . PRO A 1 81 ? -12.074 10.442 6.459 1.00 83.00 81 PRO A O 1
ATOM 659 N N . ASP A 1 82 ? -14.156 9.879 5.786 1.00 69.88 82 ASP A N 1
ATOM 660 C CA . ASP A 1 82 ? -14.288 10.968 4.834 1.00 69.88 82 ASP A CA 1
ATOM 661 C C . ASP A 1 82 ? -14.257 12.298 5.601 1.00 69.88 82 ASP A C 1
ATOM 663 O O . ASP A 1 82 ? -15.067 12.533 6.505 1.00 69.88 82 ASP A O 1
ATOM 667 N N . GLU A 1 83 ? -13.293 13.158 5.272 1.00 58.91 83 GLU A N 1
ATOM 668 C CA . GLU A 1 83 ? -13.214 14.492 5.863 1.00 58.91 83 GLU A CA 1
ATOM 669 C C . GLU A 1 83 ? -14.441 15.331 5.467 1.00 58.91 83 GLU A C 1
ATOM 671 O O . GLU A 1 83 ? -14.871 16.176 6.252 1.00 58.91 83 GLU A O 1
ATOM 676 N N . SER A 1 84 ? -15.085 15.049 4.326 1.00 58.03 84 SER A N 1
ATOM 677 C CA . SER A 1 84 ? -16.318 15.723 3.905 1.00 58.03 84 SER A CA 1
ATOM 678 C C . SER A 1 84 ? -17.513 15.404 4.816 1.00 58.03 84 SER A C 1
ATOM 680 O O . SER A 1 84 ? -18.287 16.308 5.133 1.00 58.03 84 SER A O 1
ATOM 682 N N . GLY A 1 85 ? -17.613 14.184 5.356 1.00 50.19 85 GLY A N 1
ATOM 683 C CA . GLY A 1 85 ? -18.665 13.815 6.317 1.00 50.19 85 GLY A CA 1
ATOM 684 C C . GLY A 1 85 ? -18.521 14.482 7.696 1.00 50.19 85 GLY A C 1
ATOM 685 O O . GLY A 1 85 ? -19.509 14.714 8.396 1.00 50.19 85 GLY A O 1
ATOM 686 N N .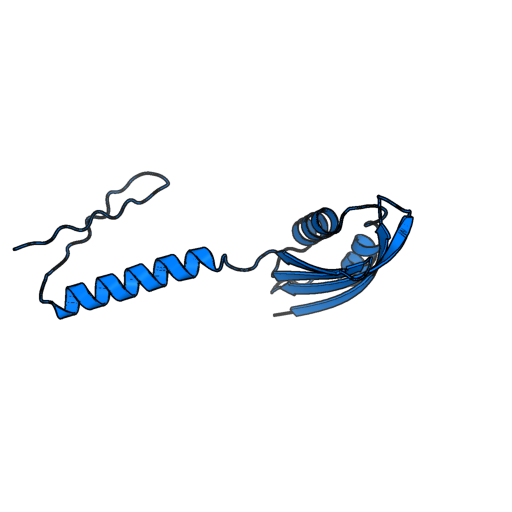 MET A 1 86 ? -17.298 14.854 8.097 1.00 50.69 86 MET A N 1
ATOM 687 C CA . MET A 1 86 ? -17.077 15.612 9.338 1.00 50.69 86 MET A CA 1
ATOM 688 C C . MET A 1 86 ? -17.463 17.089 9.204 1.00 50.69 86 MET A C 1
ATOM 690 O O . MET A 1 86 ? -17.913 17.696 10.181 1.00 50.69 86 MET A O 1
ATOM 694 N N . VAL A 1 87 ? -17.340 17.662 8.003 1.00 53.44 87 VAL A N 1
ATOM 695 C CA . VAL A 1 87 ? -17.784 19.035 7.722 1.00 53.44 87 VAL A CA 1
ATOM 696 C C . VAL A 1 87 ? -19.310 19.143 7.826 1.00 53.44 87 VAL A C 1
ATOM 698 O O . VAL A 1 87 ? -19.820 20.144 8.332 1.00 53.44 87 VAL A O 1
ATOM 701 N N . GLU A 1 88 ? -20.053 18.111 7.428 1.00 49.53 88 GLU A N 1
ATOM 702 C CA . GLU A 1 88 ? -21.519 18.102 7.499 1.00 49.53 88 GLU A CA 1
ATOM 703 C C . GLU A 1 88 ? -22.036 18.066 8.951 1.00 49.53 88 GLU A C 1
ATOM 705 O O . GLU A 1 88 ? -22.849 18.903 9.353 1.00 49.53 88 GLU A O 1
ATOM 710 N N . LEU A 1 89 ? -21.479 17.192 9.799 1.00 50.00 89 LEU A N 1
ATOM 711 C CA . LEU A 1 89 ? -21.843 17.109 11.223 1.00 50.00 89 LEU A CA 1
ATOM 712 C C . LEU A 1 89 ? -21.480 18.379 12.015 1.00 50.00 89 LEU A C 1
ATOM 714 O O . LEU A 1 89 ? -22.229 18.796 12.907 1.00 50.00 89 LEU A O 1
ATOM 718 N N . ALA A 1 90 ? -20.357 19.026 11.687 1.00 55.06 90 ALA A N 1
ATOM 719 C CA . ALA A 1 90 ? -19.952 20.281 12.318 1.00 55.06 90 ALA A CA 1
ATOM 720 C C . ALA A 1 90 ? -20.900 21.446 11.967 1.00 55.06 90 ALA A C 1
ATOM 722 O O . ALA A 1 90 ? -21.247 22.240 12.848 1.00 55.06 90 ALA A O 1
ATOM 723 N N . HIS A 1 91 ? -21.376 21.525 10.720 1.00 54.59 91 HIS A N 1
ATOM 724 C CA . HIS A 1 91 ? -22.359 22.532 10.309 1.00 54.59 91 HIS A CA 1
ATOM 725 C C . HIS A 1 91 ? -23.720 22.327 10.978 1.00 54.59 91 HIS A C 1
ATOM 727 O O . HIS A 1 91 ? -24.308 23.297 11.466 1.00 54.59 91 HIS A O 1
ATOM 733 N N . ILE A 1 92 ? -24.189 21.079 11.078 1.00 56.75 92 ILE A N 1
ATOM 734 C CA . ILE A 1 92 ? -25.443 20.748 11.774 1.00 56.75 92 ILE A CA 1
ATOM 735 C C . ILE A 1 92 ? -25.358 21.161 13.252 1.00 56.75 92 ILE A C 1
ATOM 737 O O . ILE A 1 92 ? -26.275 21.790 13.776 1.00 56.75 92 ILE A O 1
ATOM 741 N N . SER A 1 93 ? -24.230 20.891 13.915 1.00 59.41 93 SER A N 1
ATOM 742 C CA . SER A 1 93 ? -23.964 21.299 15.304 1.00 59.41 93 SER A CA 1
ATOM 743 C C . SER A 1 93 ? -23.994 22.823 15.503 1.00 59.41 93 SER A C 1
ATOM 745 O O . SER A 1 93 ? -24.622 23.318 16.445 1.00 59.41 93 SER A O 1
ATOM 747 N N . ALA A 1 94 ? -23.363 23.588 14.607 1.00 58.66 94 ALA A N 1
ATOM 748 C CA . ALA A 1 94 ? -23.328 25.048 14.691 1.00 58.66 94 ALA A CA 1
ATOM 749 C C . ALA A 1 94 ? -24.705 25.687 14.433 1.00 58.66 94 ALA A C 1
ATOM 751 O O . ALA A 1 94 ? -25.095 26.625 15.134 1.00 58.66 94 ALA A O 1
ATOM 752 N N . ALA A 1 95 ? -25.460 25.160 13.463 1.00 59.72 95 ALA A N 1
ATOM 753 C CA . ALA A 1 95 ? -26.829 25.589 13.194 1.00 59.72 95 ALA A CA 1
ATOM 754 C C . ALA A 1 95 ? -27.760 25.258 14.371 1.00 59.72 95 ALA A C 1
ATOM 756 O O . ALA A 1 95 ? -28.501 26.125 14.832 1.00 59.72 95 ALA A O 1
ATOM 757 N N . HIS A 1 96 ? -27.665 24.045 14.925 1.00 56.94 96 HIS A N 1
ATOM 758 C CA . HIS A 1 96 ? -28.472 23.619 16.068 1.00 56.94 96 HIS A CA 1
ATOM 759 C C . HIS A 1 96 ? -28.184 24.461 17.323 1.00 56.94 96 HIS A C 1
ATOM 761 O O . HIS A 1 96 ? -29.116 24.868 18.015 1.00 56.94 96 HIS A O 1
ATOM 767 N N . ARG A 1 97 ? -26.913 24.811 17.573 1.00 55.72 97 ARG A N 1
ATOM 768 C CA . ARG A 1 97 ? -26.524 25.710 18.672 1.00 55.72 97 ARG A CA 1
ATOM 769 C C . ARG A 1 97 ? -27.144 27.103 18.530 1.00 55.72 97 ARG A C 1
ATOM 771 O O . ARG A 1 97 ? -27.736 27.593 19.486 1.00 55.72 97 ARG A O 1
ATOM 778 N N . ARG A 1 98 ? -27.080 27.707 17.336 1.00 59.88 98 ARG A N 1
ATOM 779 C CA . ARG A 1 98 ? -27.696 29.022 17.069 1.00 59.88 98 ARG A CA 1
ATOM 780 C C . ARG A 1 98 ? -29.210 29.016 17.273 1.00 59.88 98 ARG A C 1
ATOM 782 O O . ARG A 1 98 ? -29.760 30.000 17.756 1.00 59.88 98 ARG A O 1
ATOM 789 N N . ILE A 1 99 ? -29.882 27.919 16.924 1.00 60.12 99 ILE A N 1
ATOM 790 C CA . ILE A 1 99 ? -31.333 27.816 17.097 1.00 60.12 99 ILE A CA 1
ATOM 791 C C . ILE A 1 99 ? -31.705 27.721 18.586 1.00 60.12 99 ILE A C 1
ATOM 793 O O . ILE A 1 99 ? -32.588 28.453 19.032 1.00 60.12 99 ILE A O 1
ATOM 797 N N . LEU A 1 100 ? -30.988 26.917 19.376 1.00 55.38 100 LEU A N 1
ATOM 798 C CA . LEU A 1 100 ? -31.211 26.827 20.825 1.00 55.38 100 LEU A CA 1
ATOM 799 C C . LEU A 1 100 ? -30.949 28.163 21.542 1.00 55.38 100 LEU A C 1
ATOM 801 O O . LEU A 1 100 ? -31.712 28.548 22.424 1.00 55.38 100 LEU A O 1
ATOM 805 N N . GLU A 1 101 ? -29.916 28.902 21.129 1.00 62.53 101 GLU A N 1
ATOM 806 C CA . GLU A 1 101 ? -29.592 30.232 21.670 1.00 62.53 101 GLU A CA 1
ATOM 807 C C . GLU A 1 101 ? -30.618 31.311 21.275 1.00 62.53 101 GLU A C 1
ATOM 809 O O . GLU A 1 101 ? -30.774 32.301 21.985 1.00 62.53 101 GLU A O 1
ATOM 814 N N . SER A 1 102 ? -31.360 31.112 20.179 1.00 58.62 102 SER A N 1
ATOM 815 C CA . SER A 1 102 ? -32.418 32.031 19.729 1.00 58.62 102 SER A CA 1
ATOM 816 C C . SER A 1 102 ? -33.755 31.874 20.471 1.00 58.62 102 SER A C 1
ATOM 818 O O . SER A 1 102 ? -34.700 32.607 20.191 1.00 58.62 102 SER A O 1
ATOM 820 N N . GLY A 1 103 ? -33.857 30.923 21.409 1.00 49.44 103 GLY A N 1
ATOM 821 C CA . GLY A 1 103 ? -35.094 30.636 22.148 1.00 49.44 103 GLY A CA 1
ATOM 822 C C . GLY A 1 103 ? -36.158 29.888 21.333 1.00 49.44 103 GLY A C 1
ATOM 823 O O . GLY A 1 103 ? -37.266 29.671 21.820 1.00 49.44 103 GLY A O 1
ATOM 824 N N . VAL A 1 104 ? -35.830 29.467 20.109 1.00 52.19 104 VAL A N 1
ATOM 825 C CA . VAL A 1 104 ? -36.720 28.705 19.231 1.00 52.19 104 VAL A CA 1
ATOM 826 C C . VAL A 1 104 ? -36.646 27.221 19.587 1.00 52.19 104 VAL A C 1
ATOM 828 O O . VAL A 1 104 ? -35.598 26.584 19.480 1.00 52.19 104 VAL A O 1
ATOM 831 N N . SER A 1 105 ? -37.779 26.643 19.990 1.00 48.16 105 SER A N 1
ATOM 832 C CA . SER A 1 105 ? -37.884 25.200 20.224 1.00 48.16 105 SER A CA 1
ATOM 833 C C . SER A 1 105 ? -38.047 24.448 18.899 1.00 48.16 105 SER A C 1
ATOM 835 O O . SER A 1 105 ? -38.988 24.706 18.146 1.00 48.16 105 SER A O 1
ATOM 837 N N . VAL A 1 106 ? -37.135 23.515 18.609 1.00 51.16 106 VAL A N 1
ATOM 838 C CA . VAL A 1 106 ? -37.216 22.645 17.427 1.00 51.16 106 VAL A CA 1
ATOM 839 C C . VAL A 1 106 ? -37.592 21.242 17.863 1.00 51.16 106 VAL A C 1
ATOM 841 O O . VAL A 1 106 ? -36.933 20.642 18.710 1.00 51.16 106 VAL A O 1
ATOM 844 N N . VAL A 1 107 ? -38.657 20.710 17.271 1.00 47.94 107 VAL A N 1
ATOM 845 C CA . VAL A 1 107 ? -39.094 19.331 17.488 1.00 47.94 107 VAL A CA 1
ATOM 846 C C . VAL A 1 107 ? -38.650 18.516 16.280 1.00 47.94 107 VAL A C 1
ATOM 848 O O . VAL A 1 107 ? -39.152 18.719 15.177 1.00 47.94 107 VAL A O 1
ATOM 851 N N . ALA A 1 108 ? -37.694 17.608 16.475 1.00 45.25 108 ALA A N 1
ATOM 852 C CA . ALA A 1 108 ? -37.300 16.662 15.438 1.00 45.25 108 ALA A CA 1
ATOM 853 C C . ALA A 1 108 ? -38.360 15.556 15.337 1.00 45.25 108 ALA A C 1
ATOM 855 O O . ALA A 1 108 ? -38.594 14.828 16.303 1.00 45.25 108 ALA A O 1
ATOM 856 N N . ASN A 1 109 ? -39.003 15.425 14.176 1.00 39.47 109 ASN A N 1
ATOM 857 C CA . ASN A 1 109 ? -39.915 14.318 13.907 1.00 39.47 109 ASN A CA 1
ATOM 858 C C . ASN A 1 109 ? -39.154 13.231 13.141 1.00 39.47 109 ASN A C 1
ATOM 860 O O . ASN A 1 109 ? -38.867 13.382 11.957 1.00 39.47 109 ASN A O 1
ATOM 864 N N . ILE A 1 110 ? -38.780 12.151 13.828 1.00 45.19 110 ILE A N 1
ATOM 865 C CA . ILE A 1 110 ? -38.041 11.045 13.212 1.00 45.19 110 ILE A CA 1
ATOM 866 C C . ILE A 1 110 ? -39.058 10.078 12.599 1.00 45.19 110 ILE A C 1
ATOM 868 O O . ILE A 1 110 ? -39.590 9.193 13.274 1.00 45.19 110 ILE A O 1
ATOM 872 N N . GLY A 1 111 ? -39.346 10.254 11.310 1.00 39.25 111 GLY A N 1
ATOM 873 C CA . GLY A 1 111 ? -40.158 9.313 10.545 1.00 39.25 111 GLY A CA 1
ATOM 874 C C . GLY A 1 111 ? -39.427 7.979 10.371 1.00 39.25 111 GLY A C 1
ATOM 875 O O . GLY A 1 111 ? -38.355 7.917 9.777 1.00 39.25 111 GLY A O 1
ATOM 876 N N . LYS A 1 112 ? -39.993 6.874 10.870 1.00 45.34 112 LYS A N 1
ATOM 877 C CA . LYS A 1 112 ? -39.470 5.532 10.570 1.00 45.34 112 LYS A CA 1
ATOM 878 C C . LYS A 1 112 ? -39.893 5.103 9.159 1.00 45.34 112 LYS A C 1
ATOM 880 O O . LYS A 1 112 ? -41.005 4.599 9.021 1.00 45.34 112 LYS A O 1
ATOM 885 N N . LYS A 1 113 ? -38.993 5.195 8.168 1.00 44.69 113 LYS A N 1
ATOM 886 C CA . LYS A 1 113 ? -38.610 4.086 7.25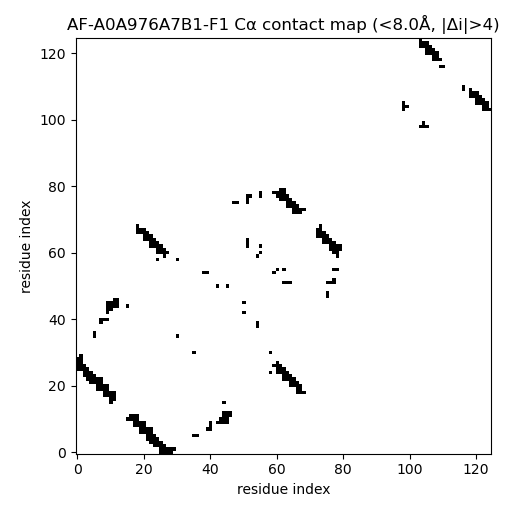6 1.00 44.69 113 LYS A CA 1
ATOM 887 C C . LYS A 1 113 ? -37.677 4.534 6.111 1.00 44.69 113 LYS A C 1
ATOM 889 O O . LYS A 1 113 ? -37.947 5.520 5.448 1.00 44.69 113 LYS A O 1
ATOM 894 N N . THR A 1 114 ? -36.681 3.665 5.879 1.00 40.81 114 THR A N 1
ATOM 895 C CA . THR A 1 114 ? -35.781 3.465 4.716 1.00 40.81 114 THR A CA 1
ATOM 896 C C . THR A 1 114 ? -34.650 4.465 4.436 1.00 40.81 114 THR A C 1
ATOM 898 O O . THR A 1 114 ? -34.904 5.600 4.084 1.00 40.81 114 THR A O 1
ATOM 901 N N . ALA A 1 115 ? -33.421 3.926 4.539 1.00 41.84 115 ALA A N 1
ATOM 902 C CA . ALA A 1 115 ? -32.098 4.250 3.963 1.00 41.84 115 ALA A CA 1
ATOM 903 C C . ALA A 1 115 ? -31.569 5.695 3.866 1.00 41.84 115 ALA A C 1
ATOM 905 O O . ALA A 1 115 ? -30.359 5.859 3.954 1.00 41.84 115 ALA A O 1
ATOM 906 N N . GLU A 1 116 ? -32.401 6.723 3.797 1.00 44.44 116 GLU A N 1
ATOM 907 C CA . GLU A 1 116 ? -31.992 8.125 3.896 1.00 44.44 116 GLU A CA 1
ATOM 908 C C . GLU A 1 116 ? -32.961 8.798 4.865 1.00 44.44 116 GLU A C 1
ATOM 910 O O . GLU A 1 116 ? -34.156 8.928 4.611 1.00 44.44 116 GLU A O 1
ATOM 915 N N . SER A 1 117 ? -32.475 9.102 6.068 1.00 37.94 117 SER A N 1
ATOM 916 C CA . SER A 1 117 ? -33.302 9.738 7.094 1.00 37.94 117 SER A CA 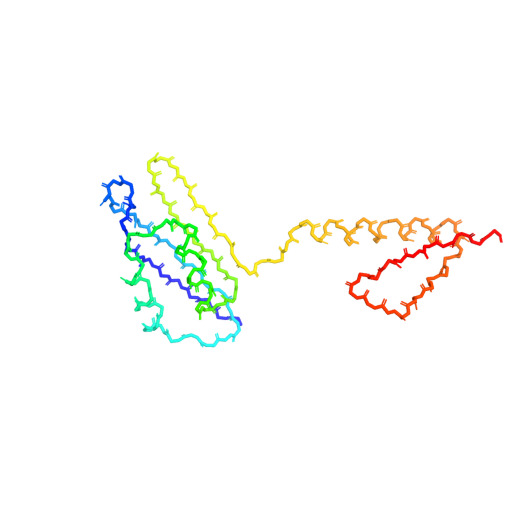1
ATOM 917 C C . SER A 1 117 ? -33.274 11.245 6.877 1.00 37.94 117 SER A C 1
ATOM 919 O O . SER A 1 117 ? -32.432 11.927 7.457 1.00 37.94 117 SER A O 1
ATOM 921 N N . ASP A 1 118 ? -34.189 11.762 6.059 1.00 37.97 118 ASP A N 1
ATOM 922 C CA . ASP A 1 118 ? -34.410 13.204 5.955 1.00 37.97 118 ASP A CA 1
ATOM 923 C C . ASP A 1 118 ? -34.936 13.746 7.292 1.00 37.97 118 ASP A C 1
ATOM 925 O O . ASP A 1 118 ? -36.034 13.414 7.749 1.00 37.97 118 ASP A O 1
ATOM 929 N N . VAL A 1 119 ? -34.141 14.594 7.946 1.00 44.03 119 VAL A N 1
ATOM 930 C CA . VAL A 1 119 ? -34.550 15.311 9.158 1.00 44.03 119 VAL A CA 1
ATOM 931 C C . VAL A 1 119 ? -35.188 16.632 8.741 1.00 44.03 119 VAL A C 1
ATOM 933 O O . VAL A 1 119 ? -34.498 17.597 8.424 1.00 44.03 119 VAL A O 1
ATOM 936 N N . THR A 1 120 ? -36.519 16.706 8.762 1.00 46.41 120 THR A N 1
ATOM 937 C CA . THR A 1 120 ? -37.231 17.980 8.577 1.00 46.41 120 THR A CA 1
ATOM 938 C C . THR A 1 120 ? -37.368 18.705 9.919 1.00 46.41 120 THR A C 1
ATOM 940 O O . THR A 1 120 ? -37.990 18.194 10.852 1.00 46.41 120 THR A O 1
ATOM 943 N N . LEU A 1 121 ? -36.787 19.904 10.026 1.00 44.31 121 LEU A N 1
ATOM 944 C CA . LEU A 1 121 ? -36.897 20.770 11.204 1.00 44.31 121 LEU A CA 1
ATOM 945 C C . LEU A 1 121 ? -38.037 21.777 11.002 1.00 44.31 121 LEU A C 1
ATOM 947 O O . LEU A 1 121 ? -38.064 22.493 10.003 1.00 44.31 121 LEU A O 1
ATOM 951 N N . TYR A 1 122 ? -38.953 21.865 11.967 1.00 45.44 122 TYR A N 1
ATOM 952 C CA . TYR A 1 122 ? -40.011 22.878 11.989 1.00 45.44 122 TYR A CA 1
ATOM 953 C C . TYR A 1 122 ? -39.742 23.903 13.091 1.00 45.44 122 TYR A C 1
ATOM 955 O O . TYR A 1 122 ? -39.403 23.540 14.219 1.00 45.44 122 TYR A O 1
ATOM 963 N N . VAL A 1 123 ? -39.937 25.182 12.768 1.00 42.47 123 VAL A N 1
ATOM 964 C CA . VAL A 1 123 ? -39.919 26.287 13.733 1.00 42.47 123 VAL A CA 1
ATOM 965 C C . VAL A 1 123 ? -41.322 26.438 14.309 1.00 42.47 123 VAL A C 1
ATOM 967 O O . VAL A 1 123 ? -42.273 26.679 13.565 1.00 42.47 123 VAL A O 1
ATOM 970 N N . LYS A 1 124 ? -41.462 26.286 15.627 1.00 44.00 124 LYS A N 1
ATOM 971 C CA . LYS A 1 124 ? -42.718 26.561 16.328 1.00 44.00 124 LYS A CA 1
ATOM 972 C C . LYS A 1 124 ? -42.683 28.005 16.840 1.00 44.00 124 LYS A C 1
ATOM 974 O O . LYS A 1 124 ? -41.784 28.338 17.611 1.00 44.00 124 LYS A O 1
ATOM 979 N N . GLY A 1 125 ? -43.601 28.835 16.339 1.00 41.84 125 GLY A N 1
ATOM 980 C CA . GLY A 1 125 ? -43.815 30.216 16.792 1.00 41.84 125 GLY A CA 1
ATOM 981 C C . GLY A 1 125 ? -44.502 30.305 18.145 1.00 41.84 125 GLY A C 1
ATOM 982 O O . GLY A 1 125 ? -45.124 29.296 18.560 1.00 41.84 125 GLY A O 1
#

Sequence (125 aa):
MNIYRQQFVSHCPNNGLHIIYSLEIQTVAVIHVEHIVTATRLMADSFHEDIADELHARFGGRQILRAHHHGVDIETRRGFPDESGMVELAHISAAHRRILESGVSVVANIGKKTAESDVTLYVKG

Mean predicted aligned error: 12.78 Å

Radius of gyration: 22.54 Å; Cα contacts (8 Å, |Δi|>4): 172; chains: 1; bounding box: 55×45×41 Å

Secondary structure (DSSP, 8-state):
-EEEEEEEEEE-TTT--EEEEEEEEEESS---HHHHHHHHHH--S--HHHHHHHHHHHH-SEEEEEEEETTEEEEEEESPPPHHHHHHHHHHHHHHHHHHHTT--EEE-----SS-----EEE--